Protein AF-A0A939JM01-F1 (afdb_monomer_lite)

Radius of gyration: 23.1 Å; chains: 1; bounding box: 41×30×80 Å

pLDDT: mean 80.41, std 14.98, range [41.19, 97.56]

Sequence (132 aa):
MRLLRQARRLAALAVLLTLSWTFAPSAVAGGPTSVLIVSPESARTASLYYADKDYETLTELLAAPGSGGGMTEPPSLGAAMEARRINVTWMAHDVSPWRLDQVYVRPGSDTVWIHTSDIAPSFLTGSWHEAA

Structure (mmCIF, N/CA/C/O backbone):
data_AF-A0A939JM01-F1
#
_entry.id   AF-A0A939JM01-F1
#
loop_
_atom_site.group_PDB
_atom_site.id
_atom_site.type_symbol
_atom_site.label_atom_id
_atom_site.label_alt_id
_atom_site.label_comp_id
_atom_site.label_asym_id
_atom_site.label_entity_id
_atom_site.label_seq_id
_atom_site.pdbx_PDB_ins_code
_atom_site.Cartn_x
_atom_site.Cartn_y
_atom_site.Cartn_z
_atom_site.occupancy
_atom_site.B_iso_or_equiv
_atom_site.auth_seq_id
_atom_site.auth_comp_id
_atom_site.auth_asym_id
_atom_site.auth_atom_id
_atom_site.pdbx_PDB_model_num
ATOM 1 N N . MET A 1 1 ? 24.631 4.359 -59.333 1.00 61.94 1 MET A N 1
ATOM 2 C CA . MET A 1 1 ? 23.300 4.220 -58.676 1.00 61.94 1 MET A CA 1
ATOM 3 C C . MET A 1 1 ? 23.269 3.307 -57.438 1.00 61.94 1 MET A C 1
ATOM 5 O O . MET A 1 1 ? 22.543 3.645 -56.512 1.00 61.94 1 MET A O 1
ATOM 9 N N . ARG A 1 2 ? 24.013 2.185 -57.366 1.00 68.56 2 ARG A N 1
ATOM 10 C CA . ARG A 1 2 ? 24.041 1.288 -56.179 1.00 68.56 2 ARG A CA 1
ATOM 11 C C . ARG A 1 2 ? 24.584 1.952 -54.899 1.00 68.56 2 ARG A C 1
ATOM 13 O O . ARG A 1 2 ? 23.950 1.836 -53.857 1.00 68.56 2 ARG A O 1
ATOM 20 N N . LEU A 1 3 ? 25.678 2.709 -55.008 1.00 72.69 3 LEU A N 1
ATOM 21 C CA . LEU A 1 3 ? 26.326 3.398 -53.879 1.00 72.69 3 LEU A CA 1
ATOM 22 C C . LEU A 1 3 ? 25.423 4.465 -53.228 1.00 72.69 3 LEU A C 1
ATOM 24 O O . LEU A 1 3 ? 25.288 4.492 -52.010 1.00 72.69 3 LEU A O 1
ATOM 28 N N . LEU A 1 4 ? 24.696 5.264 -54.024 1.00 72.06 4 LEU A N 1
ATOM 29 C CA . LEU A 1 4 ? 23.710 6.226 -53.496 1.00 72.06 4 LEU A CA 1
ATOM 30 C C . LEU A 1 4 ? 22.542 5.547 -52.759 1.00 72.06 4 LEU A C 1
ATOM 32 O O . LEU A 1 4 ? 22.016 6.097 -51.794 1.00 72.06 4 LEU A O 1
ATOM 36 N N . ARG A 1 5 ? 22.114 4.358 -53.207 1.00 72.81 5 ARG A N 1
ATOM 37 C CA . ARG A 1 5 ? 21.052 3.594 -52.529 1.00 72.81 5 ARG A CA 1
ATOM 38 C C . ARG A 1 5 ? 21.544 3.000 -51.209 1.00 72.81 5 ARG A C 1
ATOM 40 O O . ARG A 1 5 ? 20.774 2.951 -50.259 1.00 72.81 5 ARG A O 1
ATOM 47 N N . GLN A 1 6 ? 22.807 2.581 -51.141 1.00 78.56 6 GLN A N 1
ATOM 48 C CA . GLN A 1 6 ? 23.428 2.093 -49.907 1.00 78.56 6 GLN A CA 1
ATOM 49 C C . GLN A 1 6 ? 23.619 3.221 -48.887 1.00 78.56 6 GLN A C 1
ATOM 51 O O . GLN A 1 6 ? 23.199 3.063 -47.745 1.00 78.56 6 GLN A O 1
ATOM 56 N N . ALA A 1 7 ? 24.128 4.382 -49.310 1.00 83.81 7 ALA A N 1
ATOM 57 C CA . ALA A 1 7 ? 24.281 5.551 -48.440 1.00 83.81 7 ALA A CA 1
ATOM 58 C C . ALA A 1 7 ? 22.939 6.016 -47.844 1.00 83.81 7 ALA A C 1
ATOM 60 O O . ALA A 1 7 ? 22.845 6.264 -46.646 1.00 83.81 7 ALA A O 1
ATOM 61 N N . ARG A 1 8 ? 21.867 6.045 -48.650 1.00 85.12 8 ARG A N 1
ATOM 62 C CA . ARG A 1 8 ? 20.508 6.362 -48.171 1.00 85.12 8 ARG A CA 1
ATOM 63 C C . ARG A 1 8 ? 19.979 5.361 -47.144 1.00 85.12 8 ARG A C 1
ATOM 65 O O . ARG A 1 8 ? 19.331 5.768 -46.189 1.00 85.12 8 ARG A O 1
ATOM 72 N N . ARG A 1 9 ? 20.246 4.065 -47.332 1.00 87.31 9 ARG A N 1
ATOM 73 C CA . ARG A 1 9 ? 19.832 3.019 -46.382 1.00 87.31 9 ARG A CA 1
ATOM 74 C C . ARG A 1 9 ? 20.576 3.136 -45.055 1.00 87.31 9 ARG A C 1
ATOM 76 O O . ARG A 1 9 ? 19.946 3.027 -44.013 1.00 87.31 9 ARG A O 1
ATOM 83 N N . LEU A 1 10 ? 21.881 3.400 -45.102 1.00 91.06 10 LEU A N 1
ATOM 84 C CA . LEU A 1 10 ? 22.694 3.604 -43.902 1.00 91.06 10 LEU A CA 1
ATOM 85 C C . LEU A 1 10 ? 22.268 4.861 -43.139 1.00 91.06 10 LEU A C 1
ATOM 87 O O . LEU A 1 10 ? 22.110 4.804 -41.925 1.00 91.06 10 LEU A O 1
ATOM 91 N N . ALA A 1 11 ? 22.002 5.962 -43.846 1.00 89.69 11 ALA A N 1
ATOM 92 C CA . ALA A 1 11 ? 21.487 7.183 -43.234 1.00 89.69 11 ALA A CA 1
ATOM 93 C C . ALA A 1 11 ? 20.111 6.964 -42.583 1.00 89.69 11 ALA A C 1
ATOM 95 O O . ALA A 1 11 ? 19.898 7.388 -41.453 1.00 89.69 11 ALA A O 1
ATOM 96 N N . ALA A 1 12 ? 19.198 6.252 -43.252 1.00 90.81 12 ALA A N 1
ATOM 97 C CA . ALA A 1 12 ? 17.893 5.918 -42.681 1.00 90.81 12 ALA A CA 1
ATOM 98 C C . ALA A 1 12 ? 18.014 5.037 -41.425 1.00 90.81 12 ALA A C 1
ATOM 100 O O . ALA A 1 12 ? 17.310 5.269 -40.448 1.00 90.81 12 ALA A O 1
ATOM 101 N N . LEU A 1 13 ? 18.933 4.066 -41.424 1.00 92.62 13 LEU A N 1
ATOM 102 C CA . LEU A 1 13 ? 19.183 3.216 -40.261 1.00 92.62 13 LEU A CA 1
ATOM 103 C C . LEU A 1 13 ? 19.751 4.022 -39.084 1.00 92.62 13 LEU A C 1
ATOM 105 O O . LEU A 1 13 ? 19.303 3.854 -37.954 1.00 92.62 13 LEU A O 1
ATOM 109 N N . ALA A 1 14 ? 20.700 4.922 -39.358 1.00 92.38 14 ALA A N 1
ATOM 110 C CA . ALA A 1 14 ? 21.283 5.797 -38.347 1.00 92.38 14 ALA A CA 1
ATOM 111 C C . ALA A 1 14 ? 20.223 6.715 -37.722 1.00 92.38 14 ALA A C 1
ATOM 113 O O . ALA A 1 14 ? 20.174 6.835 -36.503 1.00 92.38 14 ALA A O 1
ATOM 114 N N . VAL A 1 15 ? 19.335 7.292 -38.539 1.00 93.94 15 VAL A N 1
ATOM 115 C CA . VAL A 1 15 ? 18.214 8.116 -38.058 1.00 93.94 15 VAL A CA 1
ATOM 116 C C . VAL A 1 15 ? 17.234 7.297 -37.217 1.00 93.94 15 VAL A C 1
ATOM 118 O O . VAL A 1 15 ? 16.790 7.766 -36.177 1.00 93.94 15 VAL A O 1
ATOM 121 N N . LEU A 1 16 ? 16.905 6.067 -37.618 1.00 91.88 16 LEU A N 1
ATOM 122 C CA . LEU A 1 16 ? 16.020 5.207 -36.824 1.00 91.88 16 LEU A CA 1
ATOM 123 C C . LEU A 1 16 ? 16.642 4.831 -35.476 1.00 91.88 16 LEU A C 1
ATOM 125 O O . LEU A 1 16 ? 15.936 4.800 -34.471 1.00 91.88 16 LEU A O 1
ATOM 129 N N . LEU A 1 17 ? 17.951 4.581 -35.434 1.00 91.75 17 LEU A N 1
ATOM 130 C CA . LEU A 1 17 ? 18.677 4.285 -34.198 1.00 91.75 17 LEU A CA 1
ATOM 131 C C . LEU A 1 17 ? 18.721 5.492 -33.257 1.00 91.75 17 LEU A C 1
ATOM 133 O O . LEU A 1 17 ? 18.456 5.336 -32.068 1.00 91.75 17 LEU A O 1
ATOM 137 N N . THR A 1 18 ? 19.000 6.695 -33.769 1.00 90.38 18 THR A N 1
ATOM 138 C CA . THR A 1 18 ? 19.005 7.909 -32.938 1.00 90.38 18 THR A CA 1
ATOM 139 C C . THR A 1 18 ? 17.609 8.249 -32.429 1.00 90.38 18 THR A C 1
ATOM 141 O O . THR A 1 18 ? 17.461 8.619 -31.265 1.00 90.38 18 THR A O 1
ATOM 144 N N . LEU A 1 19 ? 16.573 8.067 -33.252 1.00 90.19 19 LEU A N 1
ATOM 145 C CA . LEU A 1 19 ? 15.187 8.256 -32.825 1.00 90.19 19 LEU A CA 1
ATOM 146 C C . LEU A 1 19 ? 14.790 7.215 -31.766 1.00 90.19 19 LEU A C 1
ATOM 148 O O . LEU A 1 19 ? 14.224 7.561 -30.740 1.00 90.19 19 LEU A O 1
ATOM 152 N N . SER A 1 20 ? 15.164 5.950 -31.956 1.00 85.81 20 SER A N 1
ATOM 153 C CA . SER A 1 20 ? 14.866 4.894 -30.978 1.00 85.81 20 SER A CA 1
ATOM 154 C C . SER A 1 20 ? 15.564 5.135 -29.640 1.00 85.81 20 SER A C 1
ATOM 156 O O . SER A 1 20 ? 14.967 4.894 -28.602 1.00 85.81 20 SER A O 1
ATOM 158 N N . TRP A 1 21 ? 16.803 5.638 -29.646 1.00 84.75 21 TRP A N 1
ATOM 159 C CA . TRP A 1 21 ? 17.528 5.956 -28.413 1.00 84.75 21 TRP A CA 1
ATOM 160 C C . TRP A 1 21 ? 16.918 7.162 -27.693 1.00 84.75 21 TRP A C 1
ATOM 162 O O . TRP A 1 21 ? 16.720 7.129 -26.483 1.00 84.75 21 TRP A O 1
ATOM 172 N N . THR A 1 22 ? 16.599 8.226 -28.431 1.00 85.00 22 THR A N 1
ATOM 173 C CA . THR A 1 22 ? 16.050 9.465 -27.850 1.00 85.00 22 THR A CA 1
ATOM 174 C C . THR A 1 22 ? 14.629 9.301 -27.320 1.00 85.00 22 THR A C 1
ATOM 176 O O . THR A 1 22 ? 14.269 9.966 -26.355 1.00 85.00 22 THR A O 1
ATOM 179 N N . PHE A 1 23 ? 13.847 8.401 -27.917 1.00 81.06 23 PHE A N 1
ATOM 180 C CA . PHE A 1 23 ? 12.464 8.128 -27.526 1.00 81.06 23 PHE A CA 1
ATOM 181 C C . PHE A 1 23 ? 12.283 6.773 -26.837 1.00 81.06 23 PHE A C 1
ATOM 183 O O . PHE A 1 23 ? 11.151 6.307 -26.706 1.00 81.06 23 PHE A O 1
ATOM 190 N N . ALA A 1 24 ? 13.365 6.127 -26.394 1.00 74.88 24 ALA A N 1
ATOM 191 C CA . ALA A 1 24 ? 13.240 4.916 -25.598 1.00 74.88 24 ALA A CA 1
ATOM 192 C C . ALA A 1 24 ? 12.489 5.263 -24.298 1.00 74.88 24 ALA A C 1
ATOM 194 O O . ALA A 1 24 ? 12.966 6.115 -23.541 1.00 74.88 24 ALA A O 1
ATOM 195 N N . PRO A 1 25 ? 11.326 4.646 -24.015 1.00 65.31 25 PRO A N 1
ATOM 196 C CA . PRO A 1 25 ? 10.671 4.837 -22.732 1.00 65.31 25 PRO A CA 1
ATOM 197 C C . PRO A 1 25 ? 11.613 4.359 -21.627 1.00 65.31 25 PRO A C 1
ATOM 199 O O . PRO A 1 25 ? 12.248 3.307 -21.747 1.00 65.31 25 PRO A O 1
ATOM 202 N N . SER A 1 26 ? 11.705 5.122 -20.540 1.00 61.75 26 SER A N 1
ATOM 203 C CA . SER A 1 26 ? 12.375 4.655 -19.333 1.00 61.75 26 SER A CA 1
ATOM 204 C C . SER A 1 26 ? 11.597 3.456 -18.801 1.00 61.75 26 SER A C 1
ATOM 206 O O . SER A 1 26 ? 10.499 3.612 -18.266 1.00 61.75 26 SER A O 1
ATOM 208 N N . ALA A 1 27 ? 12.138 2.252 -18.969 1.00 55.59 27 ALA A N 1
ATOM 209 C CA . ALA A 1 27 ? 11.614 1.089 -18.278 1.00 55.59 27 ALA A CA 1
ATOM 210 C C . ALA A 1 27 ? 11.838 1.302 -16.773 1.00 55.59 27 ALA A C 1
ATOM 212 O O . ALA A 1 27 ? 12.970 1.226 -16.297 1.00 55.59 27 ALA A O 1
ATOM 213 N N . VAL A 1 28 ? 10.769 1.591 -16.026 1.00 52.69 28 VAL A N 1
ATOM 214 C CA . VAL A 1 28 ? 10.776 1.532 -14.558 1.00 52.69 28 VAL A CA 1
ATOM 215 C C . VAL A 1 28 ? 10.706 0.055 -14.181 1.00 52.69 28 VAL A C 1
ATOM 217 O O . VAL A 1 28 ? 9.660 -0.487 -13.848 1.00 52.69 28 VAL A O 1
ATOM 220 N N . ALA A 1 29 ? 11.827 -0.640 -14.347 1.00 55.16 29 ALA A N 1
ATOM 221 C CA . ALA A 1 29 ? 11.998 -1.991 -13.846 1.00 55.16 29 ALA A CA 1
ATOM 222 C C . ALA A 1 29 ? 12.510 -1.887 -12.406 1.00 55.16 29 ALA A C 1
ATOM 224 O O . ALA A 1 29 ? 13.597 -1.356 -12.188 1.00 55.16 29 ALA A O 1
ATOM 225 N N . GLY A 1 30 ? 11.736 -2.372 -11.432 1.00 67.56 30 GLY A N 1
ATOM 226 C CA . GLY A 1 30 ? 12.220 -2.514 -10.052 1.00 67.56 30 GLY A CA 1
ATOM 227 C C . GLY A 1 30 ? 11.283 -2.061 -8.936 1.00 67.56 30 GLY A C 1
ATOM 228 O O . GLY A 1 30 ? 11.728 -1.990 -7.797 1.00 67.56 30 GLY A O 1
ATOM 229 N N . GLY A 1 31 ? 10.016 -1.749 -9.223 1.00 77.38 31 GLY A N 1
ATOM 230 C CA . GLY A 1 31 ? 9.020 -1.563 -8.166 1.00 77.38 31 GLY A CA 1
ATOM 231 C C . GLY A 1 31 ? 8.709 -2.873 -7.423 1.00 77.38 31 GLY A C 1
ATOM 232 O O . GLY A 1 31 ? 9.080 -3.954 -7.896 1.00 77.38 31 GLY A O 1
ATOM 233 N N . PRO A 1 32 ? 8.022 -2.800 -6.272 1.00 88.88 32 PRO A N 1
ATOM 234 C CA . PRO A 1 32 ? 7.534 -3.992 -5.593 1.00 88.88 32 PRO A CA 1
ATOM 235 C C . PRO A 1 32 ? 6.655 -4.840 -6.526 1.00 88.88 32 PRO A C 1
ATOM 237 O O . PRO A 1 32 ? 5.970 -4.317 -7.406 1.00 88.88 32 PRO A O 1
ATOM 240 N N . THR A 1 33 ? 6.719 -6.160 -6.363 1.00 93.12 33 THR A N 1
ATOM 241 C CA . THR A 1 33 ? 5.986 -7.137 -7.190 1.00 93.12 33 THR A CA 1
ATOM 242 C C . THR A 1 33 ? 4.778 -7.725 -6.466 1.00 93.12 33 THR A C 1
ATOM 244 O O . THR A 1 33 ? 3.867 -8.251 -7.103 1.00 93.12 33 THR A O 1
ATOM 247 N N . SER A 1 34 ? 4.738 -7.597 -5.142 1.00 95.31 34 SER A N 1
ATOM 248 C CA . SER A 1 34 ? 3.590 -7.951 -4.314 1.00 95.31 34 SER A CA 1
ATOM 249 C C . SER A 1 34 ? 3.558 -7.128 -3.036 1.00 95.31 34 SER A C 1
ATOM 251 O O . SER A 1 34 ? 4.515 -6.437 -2.674 1.00 95.31 34 SER A O 1
ATOM 253 N N . VAL A 1 35 ? 2.427 -7.205 -2.345 1.00 96.56 35 VAL A N 1
ATOM 254 C CA . VAL A 1 35 ? 2.200 -6.546 -1.064 1.00 96.56 35 VAL A CA 1
ATOM 255 C C . VAL A 1 35 ? 1.501 -7.491 -0.091 1.00 96.56 35 VAL A C 1
ATOM 257 O O . VAL A 1 35 ? 0.577 -8.218 -0.461 1.00 96.56 35 VAL A O 1
ATOM 260 N N . LEU A 1 36 ? 1.939 -7.464 1.166 1.00 96.88 36 LEU A N 1
ATOM 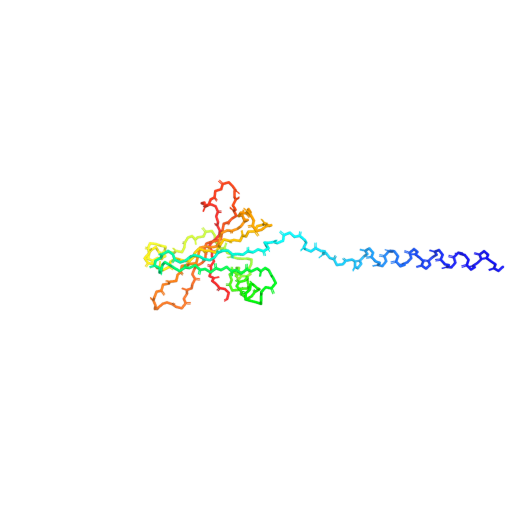261 C CA . LEU A 1 36 ? 1.310 -8.139 2.297 1.00 96.88 36 LEU A CA 1
ATOM 262 C C . LEU A 1 36 ? 0.647 -7.100 3.206 1.00 96.88 36 LEU A C 1
ATOM 264 O O . LEU A 1 36 ? 1.298 -6.166 3.670 1.00 96.88 36 LEU A O 1
ATOM 268 N N . ILE A 1 37 ? -0.636 -7.290 3.495 1.00 97.38 37 ILE A N 1
ATOM 269 C CA . ILE A 1 37 ? -1.453 -6.396 4.317 1.00 97.38 37 ILE A CA 1
ATOM 270 C C . ILE A 1 37 ? -1.833 -7.137 5.596 1.00 97.38 37 ILE A C 1
ATOM 272 O O . ILE A 1 37 ? -2.397 -8.232 5.549 1.00 97.38 37 ILE A O 1
ATOM 276 N N . VAL A 1 38 ? -1.551 -6.538 6.750 1.00 96.31 38 VAL A N 1
ATOM 277 C CA . VAL A 1 38 ? -1.825 -7.125 8.066 1.00 96.31 38 VAL A CA 1
ATOM 278 C C . VAL A 1 38 ? -2.521 -6.099 8.947 1.00 96.31 38 VAL A C 1
ATOM 280 O O . VAL A 1 38 ? -1.997 -5.011 9.160 1.00 96.31 38 VAL A O 1
ATOM 283 N N . SER A 1 39 ? -3.673 -6.459 9.514 1.00 93.69 39 SER A N 1
ATOM 284 C CA . SER A 1 39 ? -4.330 -5.697 10.582 1.00 93.69 39 SER A CA 1
ATOM 285 C C . SER A 1 39 ? -4.330 -6.530 11.867 1.00 93.69 39 SER A C 1
ATOM 287 O O . SER A 1 39 ? -5.243 -7.348 12.058 1.00 93.69 39 SER A O 1
ATOM 289 N N . PRO A 1 40 ? -3.323 -6.345 12.741 1.00 89.31 40 PRO A N 1
ATOM 290 C CA . PRO A 1 40 ? -3.145 -7.152 13.945 1.00 89.31 40 PRO A CA 1
ATOM 291 C C . PRO A 1 40 ? -4.359 -7.129 14.877 1.00 89.31 40 PRO A C 1
ATOM 293 O O . PRO A 1 40 ? -4.764 -8.172 15.378 1.00 89.31 40 PRO A O 1
ATOM 296 N N . GLU A 1 41 ? -4.990 -5.967 15.052 1.00 87.88 41 GLU A N 1
ATOM 297 C CA . GLU A 1 41 ? -6.104 -5.763 15.989 1.00 87.88 41 GLU A CA 1
ATOM 298 C C . GLU A 1 41 ? -7.353 -6.550 15.585 1.00 87.88 41 GLU A C 1
ATOM 300 O O . GLU A 1 41 ? -8.179 -6.889 16.425 1.00 87.88 41 GLU A O 1
ATOM 305 N N . SER A 1 42 ? -7.494 -6.846 14.291 1.00 89.62 42 SER A N 1
ATOM 306 C CA . SER A 1 42 ? -8.620 -7.617 13.751 1.00 89.62 42 SER A CA 1
ATOM 307 C C . SER A 1 42 ? -8.260 -9.056 13.380 1.00 89.62 42 SER A C 1
ATOM 309 O O . SER A 1 42 ? -9.131 -9.779 12.900 1.00 89.62 42 SER A O 1
ATOM 311 N N . ALA A 1 43 ? -6.997 -9.463 13.560 1.00 93.62 43 ALA A N 1
ATOM 312 C CA . ALA A 1 43 ? -6.453 -10.739 13.092 1.00 93.62 43 ALA A CA 1
ATOM 313 C C . ALA A 1 43 ? -6.740 -11.027 11.601 1.00 93.62 43 ALA A C 1
ATOM 315 O O . ALA A 1 43 ? -6.948 -12.174 11.207 1.00 93.62 43 ALA A O 1
ATOM 316 N N . ARG A 1 44 ? -6.774 -9.981 10.763 1.00 95.69 44 ARG A N 1
ATOM 317 C CA . ARG A 1 44 ? -7.019 -10.102 9.318 1.00 95.69 44 ARG A CA 1
ATOM 318 C C . ARG A 1 44 ? -5.753 -9.849 8.521 1.00 95.69 44 ARG A C 1
ATOM 320 O O . ARG A 1 44 ? -4.968 -8.957 8.847 1.00 95.69 44 ARG A O 1
ATOM 327 N N . THR A 1 45 ? -5.616 -10.603 7.442 1.00 97.25 45 THR A N 1
ATOM 328 C CA . THR A 1 45 ? -4.538 -10.478 6.467 1.00 97.25 45 THR A CA 1
ATOM 329 C C . THR A 1 45 ? -5.108 -10.477 5.053 1.00 97.25 45 THR A C 1
ATOM 331 O O . THR A 1 45 ? -6.193 -11.007 4.808 1.00 97.25 45 THR A O 1
ATOM 334 N N . ALA A 1 46 ? -4.387 -9.847 4.134 1.00 97.56 46 ALA A N 1
ATOM 335 C CA . ALA A 1 46 ? -4.642 -9.881 2.700 1.00 97.56 46 ALA A CA 1
ATOM 336 C C . ALA A 1 46 ? -3.313 -9.730 1.949 1.00 97.56 46 ALA A C 1
ATOM 338 O O . ALA A 1 46 ? -2.304 -9.331 2.532 1.00 97.56 46 ALA A O 1
ATOM 339 N N . SER A 1 47 ? -3.305 -10.039 0.659 1.00 97.00 47 SER A N 1
ATOM 340 C CA . SER A 1 47 ? -2.141 -9.850 -0.205 1.00 97.00 47 SER A CA 1
ATOM 341 C C . SER A 1 47 ? -2.587 -9.544 -1.623 1.00 97.00 47 SER A C 1
ATOM 343 O O . SER A 1 47 ? -3.615 -10.066 -2.050 1.00 97.00 47 SER A O 1
ATOM 345 N N . LEU A 1 48 ? -1.802 -8.746 -2.342 1.00 97.38 48 LEU A N 1
ATOM 346 C CA . LEU A 1 48 ? -2.035 -8.422 -3.751 1.00 97.38 48 LEU A CA 1
ATOM 347 C C . LEU A 1 48 ? -0.739 -8.633 -4.537 1.00 97.38 48 LEU A C 1
ATOM 349 O O . LEU A 1 48 ? 0.351 -8.346 -4.034 1.00 97.38 48 LEU A O 1
ATOM 353 N N . TYR A 1 49 ? -0.861 -9.134 -5.759 1.00 95.19 49 TYR A N 1
ATOM 354 C CA . TYR A 1 49 ? 0.220 -9.201 -6.735 1.00 95.19 49 TYR A CA 1
ATOM 355 C C . TYR A 1 49 ? 0.177 -7.970 -7.642 1.00 95.19 49 TYR A C 1
ATOM 357 O O . TYR A 1 49 ? -0.886 -7.390 -7.835 1.00 95.19 49 TYR A O 1
ATOM 365 N N . TYR A 1 50 ? 1.303 -7.581 -8.247 1.00 92.62 50 TYR A N 1
ATOM 366 C CA . TYR A 1 50 ? 1.365 -6.369 -9.080 1.00 92.62 50 TYR A CA 1
ATOM 367 C C . TYR A 1 50 ? 0.361 -6.361 -10.248 1.00 92.62 50 TYR A C 1
ATOM 369 O O . TYR A 1 50 ? 0.022 -5.306 -10.772 1.00 92.62 50 TYR A O 1
ATOM 377 N N . ALA A 1 51 ? -0.092 -7.538 -10.689 1.00 91.50 51 ALA A N 1
ATOM 378 C CA . ALA A 1 51 ? -1.070 -7.668 -11.766 1.00 91.50 51 ALA A CA 1
ATOM 379 C C . ALA A 1 51 ? -2.527 -7.456 -11.305 1.00 91.50 51 ALA A C 1
ATOM 381 O O . ALA A 1 51 ? -3.419 -7.350 -12.149 1.00 91.50 51 ALA A O 1
ATOM 382 N N . ASP A 1 52 ? -2.785 -7.413 -9.995 1.00 95.44 52 ASP A N 1
ATOM 383 C CA . ASP A 1 52 ? -4.117 -7.177 -9.448 1.00 95.44 52 ASP A CA 1
ATOM 384 C C . ASP A 1 52 ? -4.485 -5.696 -9.565 1.00 95.44 52 ASP A C 1
ATOM 386 O O . ASP A 1 52 ? -3.717 -4.813 -9.196 1.00 95.44 52 ASP A O 1
ATOM 390 N N . LYS A 1 53 ? -5.704 -5.395 -10.021 1.00 93.38 53 LYS A N 1
ATOM 391 C CA . LYS A 1 53 ? -6.166 -4.004 -10.165 1.00 93.38 53 LYS A CA 1
ATOM 392 C C . LYS A 1 53 ? -6.107 -3.222 -8.844 1.00 93.38 53 LYS A C 1
ATOM 394 O O . LYS A 1 53 ? -5.805 -2.031 -8.849 1.00 93.38 53 LYS A O 1
ATOM 399 N N . ASP A 1 54 ? -6.381 -3.900 -7.734 1.00 96.06 54 ASP A N 1
ATOM 400 C CA . ASP A 1 54 ? -6.395 -3.295 -6.403 1.00 96.06 54 ASP A CA 1
ATOM 401 C C . ASP A 1 54 ? -4.984 -2.933 -5.911 1.00 96.06 54 ASP A C 1
ATOM 403 O O . ASP A 1 54 ? -4.848 -2.103 -5.014 1.00 96.06 54 ASP A O 1
ATOM 407 N N . TYR A 1 55 ? -3.929 -3.509 -6.504 1.00 94.50 55 TYR A N 1
ATOM 408 C CA . TYR A 1 55 ? -2.539 -3.178 -6.188 1.00 94.50 55 TYR A CA 1
ATOM 409 C C . TYR A 1 55 ? -2.212 -1.727 -6.555 1.00 94.50 55 TYR A C 1
ATOM 411 O O . TYR A 1 55 ? -1.662 -0.981 -5.743 1.00 94.50 55 TYR A O 1
ATOM 419 N N . GLU A 1 56 ? -2.598 -1.307 -7.761 1.00 91.50 56 GLU A N 1
ATOM 420 C CA . GLU A 1 56 ? -2.401 0.070 -8.225 1.00 91.50 56 GLU A CA 1
ATOM 421 C C . GLU A 1 56 ? -3.254 1.044 -7.412 1.00 91.50 56 GLU A C 1
ATOM 423 O O . GLU A 1 56 ? -2.755 2.061 -6.940 1.00 91.50 56 GLU A O 1
ATOM 428 N N . THR A 1 57 ? -4.512 0.688 -7.130 1.00 93.94 57 THR A N 1
ATOM 429 C CA . THR A 1 57 ? -5.378 1.506 -6.268 1.00 93.94 57 THR A CA 1
ATOM 430 C C . THR A 1 57 ? -4.787 1.684 -4.869 1.00 93.94 57 THR A C 1
ATOM 432 O O . THR A 1 57 ? -4.782 2.794 -4.343 1.00 93.94 57 THR A O 1
ATOM 435 N N . LEU A 1 58 ? -4.243 0.625 -4.264 1.00 94.38 58 LEU A N 1
ATOM 436 C CA . LEU A 1 58 ? -3.561 0.733 -2.975 1.00 94.38 58 LEU A CA 1
ATOM 437 C C . LEU A 1 58 ? -2.301 1.605 -3.067 1.00 94.38 58 LEU A C 1
ATOM 439 O O . LEU A 1 58 ? -2.033 2.386 -2.158 1.00 94.38 58 LEU A O 1
ATOM 443 N N . THR A 1 59 ? -1.540 1.489 -4.156 1.00 90.94 59 THR A N 1
ATOM 444 C CA . THR A 1 59 ? -0.338 2.302 -4.397 1.00 90.94 59 THR A CA 1
ATOM 445 C C . THR A 1 59 ? -0.677 3.789 -4.461 1.00 90.94 59 THR A C 1
ATOM 447 O O . THR A 1 59 ? 0.009 4.595 -3.835 1.00 90.94 59 THR A O 1
ATOM 450 N N . GLU A 1 60 ? -1.745 4.145 -5.174 1.00 90.31 60 GLU A N 1
ATOM 451 C CA . GLU A 1 60 ? -2.227 5.522 -5.302 1.00 90.31 60 GLU A CA 1
ATOM 452 C C . GLU A 1 60 ? -2.717 6.083 -3.962 1.00 90.31 60 GLU A C 1
ATOM 454 O O . GLU A 1 60 ? -2.321 7.183 -3.586 1.00 90.31 60 GLU A O 1
ATOM 459 N N . LEU A 1 61 ? -3.509 5.315 -3.204 1.00 91.00 61 LEU A N 1
ATOM 460 C CA . LEU A 1 61 ? -4.045 5.743 -1.902 1.00 91.00 61 LEU A CA 1
ATOM 461 C C . LEU A 1 61 ? -2.957 5.985 -0.847 1.00 91.00 61 LEU A C 1
ATOM 463 O O . LEU A 1 61 ? -3.125 6.820 0.041 1.00 91.00 61 LEU A O 1
ATOM 467 N N . LEU A 1 62 ? -1.856 5.229 -0.912 1.00 90.31 62 LEU A N 1
ATOM 468 C CA . LEU A 1 62 ? -0.753 5.337 0.045 1.00 90.31 62 LEU A CA 1
ATOM 469 C C . LEU A 1 62 ? 0.341 6.320 -0.390 1.00 90.31 62 LEU A C 1
ATOM 471 O O . LEU A 1 62 ? 1.269 6.587 0.382 1.00 90.31 62 LEU A O 1
ATOM 475 N N . ALA A 1 63 ? 0.247 6.867 -1.604 1.00 84.88 63 ALA A N 1
ATOM 476 C CA . ALA A 1 63 ? 1.196 7.848 -2.099 1.00 84.88 63 ALA A CA 1
ATOM 477 C C . ALA A 1 63 ? 1.152 9.125 -1.250 1.00 84.88 63 ALA A C 1
ATOM 479 O O . ALA A 1 63 ? 0.088 9.612 -0.875 1.00 84.88 63 ALA A O 1
ATOM 480 N N . ALA A 1 64 ? 2.323 9.699 -0.970 1.00 70.69 64 ALA A N 1
ATOM 481 C CA . ALA A 1 64 ? 2.384 10.988 -0.301 1.00 70.69 64 ALA A CA 1
ATOM 482 C C . ALA A 1 64 ? 1.825 12.084 -1.232 1.00 70.69 64 ALA A C 1
ATOM 484 O O . ALA A 1 64 ? 2.291 12.195 -2.375 1.00 70.69 64 ALA A O 1
ATOM 485 N N . PRO A 1 65 ? 0.889 12.934 -0.774 1.00 58.91 65 PRO A N 1
ATOM 486 C CA . PRO A 1 65 ? 0.454 14.089 -1.545 1.00 58.91 65 PRO A CA 1
ATOM 487 C C . PRO A 1 65 ? 1.644 15.043 -1.744 1.00 58.91 65 PRO A C 1
ATOM 489 O O . PRO A 1 65 ? 2.136 15.640 -0.793 1.00 58.91 65 PRO A O 1
ATOM 492 N N . GLY A 1 66 ? 2.145 15.119 -2.985 1.00 52.09 66 GLY A N 1
ATOM 493 C CA . GLY A 1 66 ? 3.105 16.096 -3.527 1.00 52.09 66 GLY A CA 1
ATOM 494 C C . GLY A 1 66 ? 4.217 16.620 -2.599 1.00 52.09 66 GLY A C 1
ATOM 495 O O . GLY A 1 66 ? 3.979 17.514 -1.804 1.00 52.09 66 GLY A O 1
ATOM 496 N N . SER A 1 67 ? 5.459 16.145 -2.783 1.00 41.19 67 SER A N 1
ATOM 497 C CA . SER A 1 67 ? 6.743 16.763 -2.359 1.00 41.19 67 SER A CA 1
ATOM 498 C C . SER A 1 67 ? 6.718 17.691 -1.125 1.00 41.19 67 SER A C 1
ATOM 500 O O . SER A 1 67 ? 7.216 18.816 -1.182 1.00 41.19 67 SER A O 1
ATOM 502 N N . GLY A 1 68 ? 6.134 17.240 -0.014 1.00 46.03 68 GLY A N 1
ATOM 503 C CA . GLY A 1 68 ? 5.966 18.074 1.179 1.00 46.03 68 GLY A CA 1
ATOM 504 C C . GLY A 1 68 ? 5.703 17.305 2.472 1.00 46.03 68 GLY A C 1
ATOM 505 O O . GLY A 1 68 ? 5.261 17.915 3.442 1.00 46.03 68 GLY A O 1
ATOM 506 N N . GLY A 1 69 ? 5.963 15.991 2.504 1.00 47.25 69 GLY A N 1
ATOM 507 C CA . GLY A 1 69 ? 5.799 15.151 3.695 1.00 47.25 69 GLY A CA 1
ATOM 508 C C . GLY A 1 69 ? 6.799 15.542 4.780 1.00 47.25 69 GLY A C 1
ATOM 509 O O . GLY A 1 69 ? 7.941 15.082 4.787 1.00 47.25 69 GLY A O 1
ATOM 510 N N . GLY A 1 70 ? 6.393 16.474 5.638 1.00 53.22 70 GLY A N 1
ATOM 511 C CA . GLY A 1 70 ? 7.199 16.997 6.728 1.00 53.22 70 GLY A CA 1
ATOM 512 C C . GLY A 1 70 ? 7.619 15.901 7.705 1.00 53.22 70 GLY A C 1
ATOM 513 O O . GLY A 1 70 ? 6.848 15.017 8.058 1.00 53.22 70 GLY A O 1
ATOM 514 N N . MET A 1 71 ? 8.848 16.027 8.202 1.00 56.25 71 MET A N 1
ATOM 515 C CA . MET A 1 71 ? 9.493 15.200 9.235 1.00 56.25 71 MET A CA 1
ATOM 516 C C . MET A 1 71 ? 8.747 15.188 10.591 1.00 56.25 71 MET A C 1
ATOM 518 O O . MET A 1 71 ? 9.235 14.640 11.576 1.00 56.25 71 MET A O 1
ATOM 522 N N . THR A 1 72 ? 7.599 15.855 10.696 1.00 58.72 72 THR A N 1
ATOM 523 C CA . THR A 1 72 ? 6.909 16.065 11.963 1.00 58.72 72 THR A CA 1
ATOM 524 C C . THR A 1 72 ? 5.925 14.932 12.195 1.00 58.72 72 THR A C 1
ATOM 526 O O . THR A 1 72 ? 4.870 14.871 11.571 1.00 58.72 72 THR A O 1
ATOM 529 N N . GLU A 1 73 ? 6.293 14.048 13.121 1.00 61.38 73 GLU A N 1
ATOM 530 C CA . GLU A 1 73 ? 5.377 13.116 13.771 1.00 61.38 73 GLU A CA 1
ATOM 531 C C . GLU A 1 73 ? 4.058 13.838 14.096 1.00 61.38 73 GLU A C 1
ATOM 533 O O . GLU A 1 73 ? 4.093 14.915 14.710 1.00 61.38 73 GLU A O 1
ATOM 538 N N . PRO A 1 74 ? 2.896 13.317 13.662 1.00 61.44 74 PRO A N 1
ATOM 539 C CA . PRO A 1 74 ? 1.644 14.019 13.865 1.00 61.44 74 PRO A CA 1
ATOM 540 C C . PRO A 1 74 ? 1.446 14.257 15.369 1.00 61.44 74 PRO A C 1
ATOM 542 O O . PRO A 1 74 ? 1.630 13.329 16.159 1.00 61.44 74 PRO A O 1
ATOM 545 N N . PRO A 1 75 ? 1.003 15.456 15.801 1.00 55.66 75 PRO A N 1
ATOM 546 C CA . PRO A 1 75 ? 0.856 15.809 17.223 1.00 55.66 75 PRO A CA 1
ATOM 547 C C . PRO A 1 75 ? -0.107 14.888 17.987 1.00 55.66 75 PRO A C 1
ATOM 549 O O . PRO A 1 75 ? -0.216 14.947 19.208 1.00 55.66 75 PRO A O 1
ATOM 552 N N . SER A 1 76 ? -0.812 14.026 17.258 1.00 59.34 76 SER A N 1
ATOM 553 C CA . SER A 1 76 ? -1.732 13.038 17.776 1.00 59.34 76 SER A CA 1
ATOM 554 C C . SER A 1 76 ? -1.197 11.602 17.734 1.00 59.34 76 SER A C 1
ATOM 556 O O . SER A 1 76 ? -2.007 10.696 17.893 1.00 59.34 76 SER A O 1
ATOM 558 N N . LEU A 1 77 ? 0.115 11.358 17.562 1.00 58.53 77 LEU A N 1
ATOM 559 C CA . LEU A 1 77 ? 0.667 9.996 17.489 1.00 58.53 77 LEU A CA 1
ATOM 560 C C . LEU A 1 77 ? 0.323 9.163 18.728 1.00 58.53 77 LEU A C 1
ATOM 562 O O . LEU A 1 77 ? -0.116 8.028 18.584 1.00 58.53 77 LEU A O 1
ATOM 566 N N . GLY A 1 78 ? 0.379 9.745 19.930 1.00 57.38 78 GLY A N 1
ATOM 567 C CA . GLY A 1 78 ? -0.080 9.070 21.152 1.00 57.38 78 GLY A CA 1
ATOM 568 C C . GLY A 1 78 ? -1.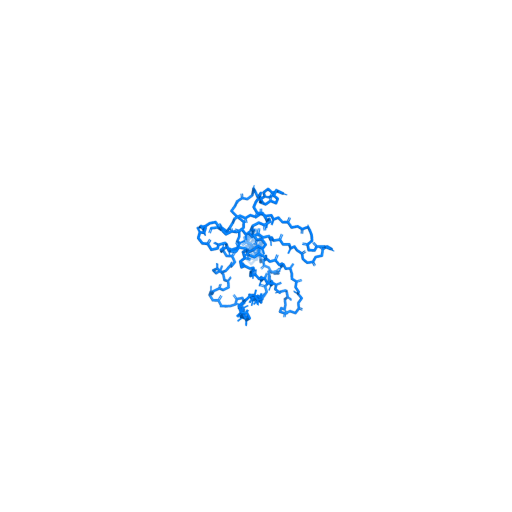538 8.587 21.074 1.00 57.38 78 GLY A C 1
ATOM 569 O O . GLY A 1 78 ? -1.844 7.489 21.519 1.00 57.38 78 GLY A O 1
ATOM 570 N N . ALA A 1 79 ? -2.417 9.350 20.414 1.00 55.19 79 ALA A N 1
ATOM 571 C CA . ALA A 1 79 ? -3.808 8.972 20.136 1.00 55.19 79 ALA A CA 1
ATOM 572 C C . ALA A 1 79 ? -3.980 8.168 18.826 1.00 55.19 79 ALA A C 1
ATOM 574 O O . ALA A 1 79 ? -5.043 7.610 18.569 1.00 55.19 79 ALA A O 1
ATOM 575 N N . ALA A 1 80 ? -2.970 8.132 17.954 1.00 54.09 80 ALA A N 1
ATOM 576 C CA . ALA A 1 80 ? -2.905 7.280 16.768 1.00 54.09 80 ALA A CA 1
ATOM 577 C C . ALA A 1 80 ? -2.379 5.877 17.116 1.00 54.09 80 ALA A C 1
ATOM 579 O O . ALA A 1 80 ? -2.706 4.919 16.434 1.00 54.09 80 ALA A O 1
ATOM 580 N N . MET A 1 81 ? -1.637 5.717 18.213 1.00 55.56 81 MET A N 1
ATOM 581 C CA . MET A 1 81 ? -1.282 4.404 18.757 1.00 55.56 81 MET A CA 1
ATOM 582 C C . MET A 1 81 ? -2.476 3.682 19.406 1.00 55.56 81 MET A C 1
ATOM 584 O O . MET A 1 81 ? -2.449 2.460 19.510 1.00 55.56 81 MET A O 1
ATOM 588 N N . GLU A 1 82 ? -3.535 4.409 19.788 1.00 61.25 82 GLU A N 1
ATOM 589 C CA . GLU A 1 82 ? -4.862 3.838 20.092 1.00 61.25 82 GLU A CA 1
ATOM 590 C C . GLU A 1 82 ? -5.692 3.556 18.826 1.00 61.25 82 GLU A C 1
ATOM 592 O O . GLU A 1 82 ? -6.718 2.874 18.876 1.00 61.25 82 GLU A O 1
ATOM 597 N N . ALA A 1 83 ? -5.273 4.096 17.680 1.00 65.38 83 ALA A N 1
ATOM 598 C CA . ALA A 1 83 ? -5.939 3.896 16.407 1.00 65.38 83 ALA A CA 1
ATOM 599 C C . ALA A 1 83 ? -5.589 2.519 15.827 1.00 65.38 83 ALA A C 1
ATOM 601 O O . ALA A 1 83 ? -4.527 1.954 16.088 1.00 65.38 83 ALA A O 1
ATOM 602 N N . ARG A 1 84 ? -6.492 1.969 15.009 1.00 82.19 84 ARG A N 1
ATOM 603 C CA . ARG A 1 84 ? -6.253 0.686 14.343 1.00 82.19 84 ARG A CA 1
ATOM 604 C C . ARG A 1 84 ? -5.071 0.843 13.388 1.00 82.19 84 ARG A C 1
ATOM 606 O O . ARG A 1 84 ? -5.131 1.696 12.498 1.00 82.19 84 ARG A O 1
ATOM 613 N N . ARG A 1 85 ? -4.042 0.006 13.538 1.00 89.00 85 ARG A N 1
ATOM 614 C CA . ARG A 1 85 ? -2.864 0.015 12.672 1.00 89.00 85 ARG A CA 1
ATOM 615 C C . ARG A 1 85 ? -2.956 -1.078 11.613 1.00 89.00 85 ARG A C 1
ATOM 617 O O . ARG A 1 85 ? -3.174 -2.252 11.900 1.00 89.00 85 ARG A O 1
ATOM 624 N N . ILE A 1 86 ? -2.729 -0.702 10.365 1.00 93.38 86 ILE A N 1
ATOM 625 C CA . ILE A 1 86 ? -2.621 -1.633 9.244 1.00 93.38 86 ILE A CA 1
ATOM 626 C C . ILE A 1 86 ? -1.197 -1.540 8.706 1.00 93.38 86 ILE A C 1
ATOM 628 O O . ILE A 1 86 ? -0.736 -0.466 8.333 1.00 93.38 86 ILE A O 1
ATOM 632 N N . ASN A 1 87 ? -0.495 -2.668 8.686 1.00 94.19 87 ASN A N 1
ATOM 633 C CA . ASN A 1 87 ? 0.839 -2.770 8.113 1.00 94.19 87 ASN A CA 1
ATOM 634 C C . ASN A 1 87 ? 0.716 -3.207 6.656 1.00 94.19 87 ASN A C 1
ATOM 636 O O . ASN A 1 87 ? 0.126 -4.252 6.378 1.00 94.19 87 ASN A O 1
ATOM 6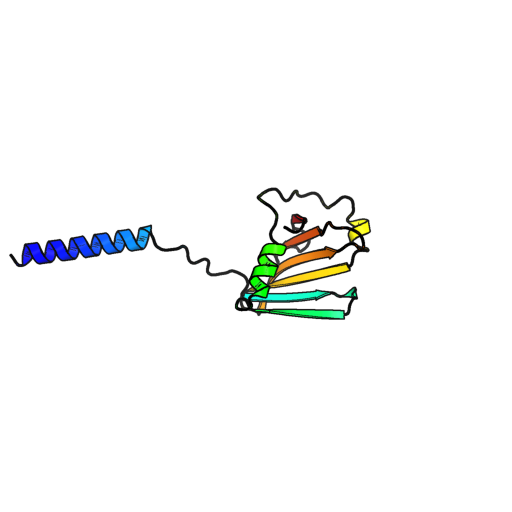40 N N . VAL A 1 88 ? 1.310 -2.440 5.751 1.00 96.19 88 VAL A N 1
ATOM 641 C CA . VAL A 1 88 ? 1.355 -2.715 4.316 1.00 96.19 88 VAL A CA 1
ATOM 642 C C . VAL A 1 88 ? 2.818 -2.881 3.921 1.00 96.19 88 VAL A C 1
ATOM 644 O O . VAL A 1 88 ? 3.582 -1.921 3.867 1.00 96.19 88 VAL A O 1
ATOM 647 N N . THR A 1 89 ? 3.240 -4.130 3.732 1.00 94.81 89 THR A N 1
ATOM 648 C CA . THR A 1 89 ? 4.627 -4.490 3.416 1.00 94.81 89 THR A CA 1
ATOM 649 C C . THR A 1 89 ? 4.756 -4.784 1.936 1.00 94.81 89 THR A C 1
ATOM 651 O O . THR A 1 89 ? 4.218 -5.773 1.443 1.00 94.81 89 THR A O 1
ATOM 654 N N . TRP A 1 90 ? 5.490 -3.933 1.238 1.00 94.00 90 TRP A N 1
ATOM 655 C CA . TRP A 1 90 ? 5.785 -4.070 -0.178 1.00 94.00 90 TRP A CA 1
ATOM 656 C C . TRP A 1 90 ? 7.003 -4.962 -0.360 1.00 94.00 90 TRP A C 1
ATOM 658 O O . TRP A 1 90 ? 8.021 -4.758 0.302 1.00 94.00 90 TRP A O 1
ATOM 668 N N . MET A 1 91 ? 6.909 -5.938 -1.255 1.00 92.88 91 MET A N 1
ATOM 669 C CA . MET A 1 91 ? 7.916 -6.975 -1.440 1.00 92.88 91 MET A CA 1
ATOM 670 C C . MET A 1 91 ? 8.592 -6.821 -2.802 1.00 92.88 91 MET A C 1
ATOM 672 O O . MET A 1 91 ? 7.934 -6.801 -3.842 1.00 92.88 91 MET A O 1
ATOM 676 N N . ALA A 1 92 ? 9.918 -6.761 -2.806 1.00 90.00 92 ALA A N 1
ATOM 677 C CA . ALA A 1 92 ? 10.727 -6.963 -3.993 1.00 90.00 92 ALA A CA 1
ATOM 678 C C . ALA A 1 92 ? 10.852 -8.458 -4.292 1.00 90.00 92 ALA A C 1
ATOM 680 O O . ALA A 1 92 ? 11.224 -9.258 -3.423 1.00 90.00 92 ALA A O 1
ATOM 681 N N . HIS A 1 93 ? 10.540 -8.818 -5.537 1.00 88.75 93 HIS 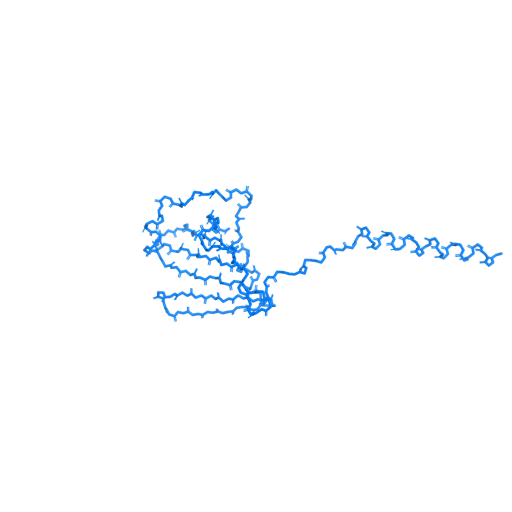A N 1
ATOM 682 C CA . HIS A 1 93 ? 10.549 -10.198 -6.027 1.00 88.75 93 HIS A CA 1
ATOM 683 C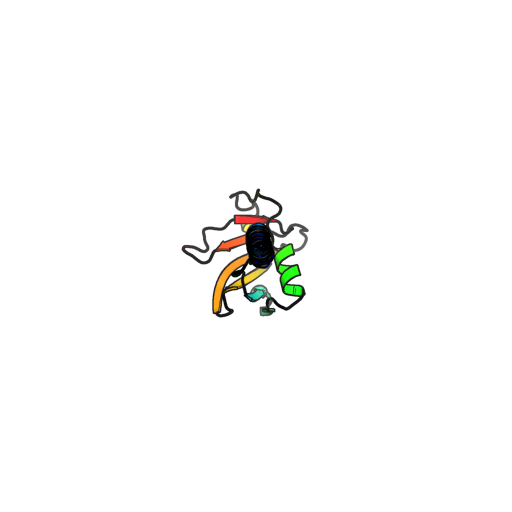 C . HIS A 1 93 ? 9.739 -11.163 -5.147 1.00 88.75 93 HIS A C 1
ATOM 685 O O . HIS A 1 93 ? 10.090 -12.331 -5.031 1.00 88.75 93 HIS A O 1
ATOM 691 N N . ASP A 1 94 ? 8.703 -10.657 -4.477 1.00 87.69 94 ASP A N 1
ATOM 692 C CA . ASP A 1 94 ? 7.805 -11.401 -3.583 1.00 87.69 94 ASP A CA 1
ATOM 693 C C . ASP A 1 94 ? 8.466 -12.021 -2.340 1.00 87.69 94 ASP A C 1
ATOM 695 O O . ASP A 1 94 ? 7.809 -12.716 -1.567 1.00 87.69 94 ASP A O 1
ATOM 699 N N . VAL A 1 95 ? 9.757 -11.759 -2.107 1.00 88.44 95 VAL A N 1
ATOM 700 C CA . VAL A 1 95 ? 10.544 -12.444 -1.065 1.00 88.44 95 VAL A CA 1
ATOM 701 C C . VAL A 1 95 ? 11.259 -11.502 -0.110 1.00 88.44 95 VAL A C 1
ATOM 703 O O . VAL A 1 95 ? 11.527 -11.879 1.027 1.00 88.44 95 VAL A O 1
ATOM 706 N N . SER A 1 96 ? 11.580 -10.285 -0.546 1.00 89.38 96 SER A N 1
ATOM 707 C CA . SER A 1 96 ? 12.352 -9.331 0.249 1.00 89.38 96 SER A CA 1
ATOM 708 C C . SER A 1 96 ? 11.530 -8.079 0.518 1.00 89.38 96 SER A C 1
ATOM 710 O O . SER A 1 96 ? 11.112 -7.431 -0.438 1.00 89.38 96 SER A O 1
ATOM 712 N N . PRO A 1 97 ? 11.297 -7.703 1.783 1.00 89.50 97 PRO A N 1
ATOM 713 C CA . PRO A 1 97 ? 10.632 -6.448 2.088 1.00 89.50 97 PRO A CA 1
ATOM 714 C C . PRO A 1 97 ? 11.417 -5.253 1.514 1.00 89.50 97 PRO A C 1
ATOM 716 O O . PRO A 1 97 ? 12.627 -5.157 1.696 1.00 89.50 97 PRO A O 1
ATOM 719 N N . TRP A 1 98 ? 10.722 -4.364 0.809 1.00 86.75 98 TRP A N 1
ATOM 720 C CA . TRP A 1 98 ? 11.271 -3.178 0.140 1.00 86.75 98 TRP A CA 1
ATOM 721 C C . TRP A 1 98 ? 10.868 -1.892 0.867 1.00 86.75 98 TRP A C 1
ATOM 723 O O . TRP A 1 98 ? 11.708 -1.051 1.174 1.00 86.75 98 TRP A O 1
ATOM 733 N N . ARG A 1 99 ? 9.577 -1.777 1.197 1.00 90.25 99 ARG A N 1
ATOM 734 C CA . ARG A 1 99 ? 8.957 -0.626 1.867 1.00 90.25 99 ARG A CA 1
ATOM 735 C C . ARG A 1 99 ? 7.901 -1.114 2.851 1.00 90.25 99 ARG A C 1
ATOM 737 O O . ARG A 1 99 ? 7.198 -2.087 2.572 1.00 90.25 99 ARG A O 1
ATOM 744 N N . LEU A 1 100 ? 7.757 -0.420 3.971 1.00 91.06 100 LEU A N 1
ATOM 745 C CA . LEU A 1 100 ? 6.667 -0.603 4.921 1.00 91.06 100 LEU A CA 1
ATOM 746 C C . LEU A 1 100 ? 5.886 0.702 5.053 1.00 91.06 100 LEU A C 1
ATOM 748 O O . LEU A 1 100 ? 6.454 1.709 5.476 1.00 91.06 100 LEU A O 1
ATOM 752 N N . ASP A 1 101 ? 4.584 0.629 4.789 1.00 92.62 101 ASP A N 1
ATOM 753 C CA . ASP A 1 101 ? 3.636 1.684 5.131 1.00 92.62 101 ASP A CA 1
ATOM 754 C C . ASP A 1 101 ? 2.817 1.242 6.345 1.00 92.62 101 ASP A C 1
ATOM 756 O O . ASP A 1 101 ? 2.180 0.183 6.352 1.00 92.62 101 ASP A O 1
ATOM 760 N N . GLN A 1 102 ? 2.852 2.044 7.404 1.00 91.25 102 GLN A N 1
ATOM 761 C CA . GLN A 1 102 ? 2.028 1.856 8.591 1.00 91.25 102 GLN A CA 1
ATOM 762 C C . GLN A 1 102 ? 0.878 2.851 8.535 1.00 91.25 102 GLN A C 1
ATOM 764 O O . GLN A 1 102 ? 1.082 4.053 8.692 1.00 91.25 102 GLN A O 1
ATOM 769 N N . VAL A 1 103 ? -0.325 2.336 8.308 1.00 91.81 103 VAL A N 1
ATOM 770 C CA . VAL A 1 103 ? -1.548 3.122 8.165 1.00 91.81 103 VAL A CA 1
ATOM 771 C C . VAL A 1 103 ? -2.273 3.157 9.503 1.00 91.81 103 VAL A C 1
ATOM 773 O O . VAL A 1 103 ? -2.630 2.113 10.052 1.00 91.81 103 VAL A O 1
ATOM 776 N N . TYR A 1 104 ? -2.506 4.354 10.023 1.00 89.06 104 TYR A N 1
ATOM 777 C CA . TYR A 1 104 ? -3.171 4.596 11.296 1.00 89.06 104 TYR A CA 1
ATOM 778 C C . TYR A 1 104 ? -4.562 5.175 11.044 1.00 89.06 104 TYR A C 1
ATOM 780 O O . TYR A 1 104 ? -4.708 6.304 10.570 1.00 89.06 104 TYR A O 1
ATOM 788 N N . VAL A 1 105 ? -5.593 4.391 11.376 1.00 85.56 105 VAL A N 1
ATOM 789 C CA . VAL A 1 105 ? -7.002 4.745 11.156 1.00 85.56 105 VAL A CA 1
ATOM 790 C C . VAL A 1 105 ? -7.681 5.018 12.491 1.00 85.56 105 VAL A C 1
ATOM 792 O O . VAL A 1 105 ? -7.946 4.089 13.264 1.00 85.56 105 VAL A O 1
ATOM 795 N N . ARG A 1 106 ? -7.976 6.293 12.775 1.00 80.00 106 ARG A N 1
ATOM 796 C CA . ARG A 1 106 ? -8.684 6.693 13.998 1.00 80.00 106 ARG A CA 1
ATOM 797 C C . ARG A 1 106 ? -10.202 6.593 13.793 1.00 80.00 106 ARG A C 1
ATOM 799 O O . ARG A 1 106 ? -10.727 7.245 12.893 1.00 80.00 106 ARG A O 1
ATOM 806 N N . PRO A 1 107 ? -10.933 5.852 14.644 1.00 73.44 107 PRO A N 1
ATOM 807 C CA . PRO A 1 107 ? -12.392 5.842 14.604 1.00 73.44 107 PRO A CA 1
ATOM 808 C C . PRO A 1 107 ? -12.973 7.257 14.751 1.00 73.44 107 PRO A C 1
ATOM 810 O O . PRO A 1 107 ? -12.619 7.976 15.683 1.00 73.44 107 PRO A O 1
ATOM 813 N N . GLY A 1 108 ? -13.868 7.651 13.840 1.00 75.50 108 GLY A N 1
ATOM 814 C CA . GLY A 1 108 ? -14.531 8.963 13.870 1.00 75.50 108 GLY A CA 1
ATOM 815 C C . GLY A 1 108 ? -13.689 10.139 13.357 1.00 75.50 108 GLY A C 1
ATOM 816 O O . GLY A 1 108 ? -14.094 11.283 13.537 1.00 75.50 108 GLY A O 1
ATOM 817 N N . SER A 1 109 ? -12.536 9.871 12.741 1.00 78.50 109 SER A N 1
ATOM 818 C CA . SER A 1 109 ? -11.703 10.858 12.050 1.00 78.50 109 SER A CA 1
ATOM 819 C C . SER A 1 109 ? -11.675 10.546 10.559 1.00 78.50 109 SER A C 1
ATOM 821 O O . SER A 1 109 ? -11.486 9.389 10.190 1.00 78.50 109 SER A O 1
ATOM 823 N N . ASP A 1 110 ? -11.779 11.577 9.723 1.00 80.75 110 ASP A N 1
ATOM 824 C CA . ASP A 1 110 ? -11.613 11.439 8.269 1.00 80.75 110 ASP A CA 1
ATOM 825 C C . ASP A 1 110 ? -10.130 11.435 7.858 1.00 80.75 110 ASP A C 1
ATOM 827 O O . ASP A 1 110 ? -9.783 11.018 6.758 1.00 80.75 110 ASP A O 1
ATOM 831 N N . THR A 1 111 ? -9.232 11.858 8.754 1.00 81.62 111 THR A N 1
ATOM 832 C CA . THR A 1 111 ? -7.784 11.844 8.513 1.00 81.62 111 THR A CA 1
ATOM 833 C C . THR A 1 111 ? -7.192 10.455 8.745 1.00 81.62 111 THR A C 1
ATOM 835 O O . THR A 1 111 ? -7.326 9.892 9.839 1.00 81.62 111 THR A O 1
ATOM 838 N N . VAL A 1 112 ? -6.469 9.951 7.743 1.00 85.50 112 VAL A N 1
ATOM 839 C CA . VAL A 1 112 ? -5.662 8.726 7.808 1.00 85.50 112 VAL A CA 1
ATOM 840 C C . VAL A 1 112 ? -4.189 9.103 7.728 1.00 85.50 112 VAL A C 1
ATOM 842 O O . VAL A 1 112 ? -3.754 9.710 6.753 1.00 85.50 112 VAL A O 1
ATOM 845 N N . TRP A 1 113 ? -3.426 8.724 8.751 1.00 87.75 113 TRP A N 1
ATOM 846 C CA . TRP A 1 113 ? -1.986 8.976 8.807 1.00 87.75 113 TRP A CA 1
ATOM 847 C C . TRP A 1 113 ? -1.206 7.759 8.336 1.00 87.75 113 TRP A C 1
ATOM 849 O O . TRP A 1 113 ? -1.527 6.627 8.702 1.00 87.75 113 TRP A O 1
ATOM 859 N N . ILE A 1 114 ? -0.151 8.002 7.571 1.00 88.62 114 ILE A N 1
ATOM 860 C CA . ILE A 1 114 ? 0.742 6.983 7.039 1.00 88.62 114 ILE A CA 1
ATOM 861 C C . ILE A 1 114 ? 2.162 7.313 7.488 1.00 88.62 114 ILE A C 1
ATOM 863 O O . ILE A 1 114 ? 2.621 8.446 7.356 1.00 88.62 114 ILE A O 1
ATOM 867 N N . HIS A 1 115 ? 2.852 6.309 8.023 1.00 87.88 115 HIS A N 1
ATOM 868 C CA . HIS A 1 115 ? 4.298 6.333 8.197 1.00 87.88 115 HIS A CA 1
ATOM 869 C C . HIS A 1 115 ? 4.932 5.385 7.191 1.00 87.88 115 HIS A C 1
ATOM 871 O O . HIS A 1 115 ? 4.731 4.170 7.275 1.00 87.88 115 HIS A O 1
ATOM 877 N N . THR A 1 116 ? 5.689 5.942 6.254 1.00 89.19 116 THR A N 1
ATOM 878 C CA . THR A 1 116 ? 6.385 5.180 5.217 1.00 89.19 116 THR A CA 1
ATOM 879 C C . THR A 1 116 ? 7.860 5.088 5.546 1.00 89.19 116 THR A C 1
ATOM 881 O O . THR A 1 116 ? 8.521 6.100 5.773 1.00 89.19 116 THR A O 1
ATOM 884 N N . SER A 1 117 ? 8.383 3.866 5.544 1.00 86.81 117 SER A N 1
ATOM 885 C CA . SER A 1 117 ? 9.790 3.571 5.812 1.00 86.81 117 SER A CA 1
ATOM 886 C C . SER A 1 117 ? 10.350 2.592 4.784 1.00 86.81 117 SER A C 1
ATOM 888 O O . SER A 1 117 ? 9.692 1.614 4.419 1.00 86.81 117 SER A O 1
ATOM 890 N N . ASP A 1 118 ? 11.582 2.840 4.344 1.00 82.44 118 ASP A N 1
ATOM 891 C CA . ASP A 1 118 ? 12.351 1.885 3.550 1.00 82.44 118 ASP A CA 1
ATOM 892 C C . ASP A 1 118 ? 13.029 0.870 4.477 1.00 82.44 118 ASP A C 1
ATOM 894 O O . ASP A 1 118 ? 13.461 1.189 5.592 1.00 82.44 118 ASP A O 1
ATOM 898 N N . ILE A 1 119 ? 13.133 -0.382 4.033 1.00 69.25 119 ILE A N 1
ATOM 899 C CA . ILE A 1 119 ? 13.632 -1.472 4.881 1.00 69.25 119 ILE A CA 1
ATOM 900 C C . ILE A 1 119 ? 15.156 -1.560 4.762 1.00 69.25 119 ILE A C 1
ATOM 902 O O . ILE A 1 119 ? 15.692 -2.445 4.108 1.00 69.25 119 ILE A O 1
ATOM 906 N N . ALA A 1 120 ? 15.835 -0.586 5.376 1.00 59.78 120 ALA A N 1
ATOM 907 C CA . ALA A 1 120 ? 17.202 -0.592 5.923 1.00 59.78 120 ALA A CA 1
ATOM 908 C C . ALA A 1 120 ? 17.781 0.843 5.917 1.00 59.78 120 ALA A C 1
ATOM 910 O O .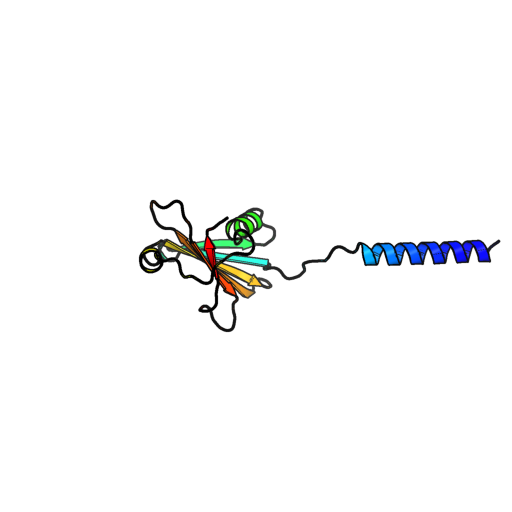 ALA A 1 120 ? 17.588 1.570 4.946 1.00 59.78 120 ALA A O 1
ATOM 911 N N . PRO A 1 121 ? 18.546 1.253 6.950 1.00 50.56 121 PRO A N 1
ATOM 912 C CA . PRO A 1 121 ? 18.961 0.459 8.105 1.00 50.56 121 PRO A CA 1
ATOM 913 C C . PRO A 1 121 ? 18.021 0.562 9.321 1.00 50.56 121 PRO A C 1
ATOM 915 O O . PRO A 1 121 ? 18.296 -0.076 10.334 1.00 50.56 121 PRO A O 1
ATOM 918 N N . SER A 1 122 ? 16.909 1.306 9.268 1.00 53.06 122 SER A N 1
ATOM 919 C CA . SER A 1 122 ? 15.993 1.399 10.414 1.00 53.06 122 SER A CA 1
ATOM 920 C C . SER A 1 122 ? 14.545 1.703 10.035 1.00 53.06 122 SER A C 1
ATOM 922 O O . SER A 1 122 ? 14.273 2.699 9.382 1.00 53.06 122 SER A O 1
ATOM 924 N N . PHE A 1 123 ? 13.600 0.939 10.594 1.00 54.12 123 PHE A N 1
ATOM 925 C CA . PHE A 1 123 ? 12.162 1.273 10.604 1.00 54.12 123 PHE A CA 1
ATOM 926 C C . PHE A 1 123 ? 11.834 2.575 11.369 1.00 54.12 123 PHE A C 1
ATOM 928 O O . PHE A 1 123 ? 10.682 2.986 11.420 1.00 54.12 123 PHE A O 1
ATOM 935 N N . LEU A 1 124 ? 12.835 3.197 12.006 1.00 54.41 124 LEU A N 1
ATOM 936 C CA . LEU A 1 124 ? 12.726 4.476 12.718 1.00 54.41 124 LEU A CA 1
ATOM 937 C C . LEU A 1 124 ? 12.937 5.688 11.802 1.00 54.41 124 LEU A C 1
ATOM 939 O O . LEU A 1 124 ? 12.625 6.809 12.186 1.00 54.41 124 LEU A O 1
ATOM 943 N N . THR A 1 125 ? 13.506 5.472 10.617 1.00 65.19 125 THR A N 1
ATOM 944 C CA . THR A 1 125 ? 13.692 6.502 9.596 1.00 65.19 125 THR A CA 1
ATOM 945 C C . THR A 1 125 ? 12.607 6.321 8.550 1.00 65.19 125 THR A C 1
ATOM 947 O O . THR A 1 125 ? 12.678 5.415 7.723 1.00 65.19 125 THR A O 1
ATOM 950 N N . GLY A 1 126 ? 11.590 7.166 8.628 1.00 76.81 126 GLY A N 1
ATOM 951 C CA . GLY A 1 126 ? 10.475 7.203 7.698 1.00 76.81 126 GLY A CA 1
ATOM 952 C C . GLY A 1 126 ? 9.850 8.591 7.669 1.00 76.81 126 GLY A C 1
ATOM 953 O O . GLY A 1 126 ? 10.170 9.448 8.496 1.00 76.81 126 GLY A O 1
ATOM 954 N N . SER A 1 127 ? 8.996 8.831 6.684 1.00 83.62 127 SER A N 1
ATOM 955 C CA . SER A 1 127 ? 8.246 10.077 6.550 1.00 83.62 127 SER A CA 1
ATOM 956 C C . SER A 1 127 ? 6.800 9.870 6.970 1.00 83.62 127 SER A C 1
ATOM 958 O O . SER A 1 127 ? 6.211 8.823 6.696 1.00 83.62 127 SER A O 1
ATOM 960 N N . TRP A 1 128 ? 6.232 10.892 7.603 1.00 86.00 128 TRP A N 1
ATOM 961 C CA . TRP A 1 128 ? 4.807 10.959 7.889 1.00 86.00 128 TRP A CA 1
ATOM 962 C C . TRP A 1 128 ? 4.086 11.743 6.799 1.00 86.00 128 TRP A C 1
ATOM 964 O O . TRP A 1 128 ? 4.555 12.796 6.360 1.00 86.00 128 TRP A O 1
ATOM 974 N N . HIS A 1 129 ? 2.922 11.250 6.398 1.00 85.88 129 HIS A N 1
ATOM 975 C CA . HIS A 1 129 ? 2.013 11.950 5.497 1.00 85.88 129 HIS A CA 1
ATOM 976 C C . HIS A 1 129 ? 0.570 11.506 5.719 1.00 85.88 129 HIS A C 1
ATOM 978 O O . HIS A 1 129 ? 0.303 10.477 6.340 1.00 85.88 129 HIS A O 1
ATOM 984 N N . GLU A 1 130 ? -0.366 12.308 5.230 1.00 84.88 130 GLU A N 1
ATOM 985 C CA . GLU A 1 130 ? -1.770 11.912 5.125 1.00 84.88 130 GLU A CA 1
ATOM 986 C C . GLU A 1 130 ? -1.972 11.084 3.852 1.00 84.88 130 GLU A C 1
ATOM 988 O O . GLU A 1 130 ? -1.249 11.274 2.871 1.00 84.88 130 GLU A O 1
ATOM 993 N N . ALA A 1 131 ? -2.935 10.160 3.875 1.00 83.31 131 ALA A N 1
ATOM 994 C CA . ALA A 1 131 ? -3.367 9.459 2.665 1.00 83.31 131 ALA A CA 1
ATOM 995 C C . ALA A 1 131 ? -3.843 10.455 1.587 1.00 83.31 131 ALA A C 1
ATOM 997 O O . ALA A 1 131 ? -4.346 11.531 1.924 1.00 83.31 131 ALA A O 1
ATOM 998 N N . ALA A 1 132 ? -3.650 10.095 0.315 1.00 77.62 132 ALA A N 1
ATOM 999 C CA . ALA A 1 132 ? -4.014 10.924 -0.838 1.00 77.62 132 ALA A CA 1
ATOM 1000 C C . ALA A 1 132 ? -5.533 11.062 -1.048 1.00 77.62 132 ALA A C 1
ATOM 1002 O O . ALA A 1 132 ? -6.285 10.131 -0.671 1.00 77.62 132 ALA A O 1
#

Foldseek 3Di:
DVVVVVVVVVVVVVVVVVVCVVPVPPPPPWFFQKKWKDFPVVRDIDMDGPPDPVNVVVVQQQDFDPDDQDPDDPPCVVVLVVFGWMWIFGHTVNPHTAKIWIWGHHPPDPWIKIWIDGVPDDPVDTTIHTTD

Secondary structure (DSSP, 8-state):
-HHHHHHHHHHHHHHHHHHHHHT-------S-SEEEEEEGGGTEEEEEETTSHHHHHHHHHHS-SSS---S---TTHHHHSSSEEEEEEEEETTTEEEEEEEEEE-TT-S-EEEEEEESSS-TTSEEEEE--

Organism: NCBI:txid163361